Protein AF-A0A504H954-F1 (afdb_monomer_lite)

Structure (mmCIF, N/CA/C/O backbone):
data_AF-A0A504H954-F1
#
_entry.id   AF-A0A504H954-F1
#
loop_
_atom_site.group_PDB
_atom_site.id
_atom_site.type_symbol
_atom_site.label_atom_id
_atom_site.label_alt_id
_atom_site.label_comp_id
_atom_site.label_asym_id
_atom_site.label_entity_id
_atom_site.label_seq_id
_atom_site.pdbx_PDB_ins_code
_atom_site.Cartn_x
_atom_site.Cartn_y
_atom_site.Cartn_z
_atom_site.occupancy
_atom_site.B_iso_or_equiv
_atom_site.auth_seq_id
_atom_site.auth_comp_id
_atom_site.auth_asym_id
_atom_site.auth_atom_id
_atom_site.pdbx_PDB_model_num
ATOM 1 N N . MET A 1 1 ? 12.505 -4.088 -33.543 1.00 64.12 1 MET A N 1
ATOM 2 C CA . MET A 1 1 ? 12.486 -4.568 -32.140 1.00 64.12 1 MET A CA 1
ATOM 3 C C . MET A 1 1 ? 11.293 -3.923 -31.448 1.00 64.12 1 MET A C 1
ATOM 5 O O . MET A 1 1 ? 11.075 -2.738 -31.664 1.00 64.12 1 MET A O 1
ATOM 9 N N . LYS A 1 2 ? 10.472 -4.676 -30.710 1.00 80.25 2 LYS A N 1
ATOM 10 C CA . LYS A 1 2 ? 9.288 -4.121 -30.029 1.00 80.25 2 LYS A CA 1
ATOM 11 C C . LYS A 1 2 ? 9.746 -3.257 -28.847 1.00 80.25 2 LYS A C 1
ATOM 13 O O . LYS A 1 2 ? 10.622 -3.686 -28.103 1.00 80.25 2 LYS A O 1
ATOM 18 N N . SER A 1 3 ? 9.197 -2.051 -28.705 1.00 89.19 3 SER A N 1
ATOM 19 C CA . SER A 1 3 ? 9.562 -1.142 -27.611 1.00 89.19 3 SER A CA 1
ATOM 20 C C . SER A 1 3 ? 8.966 -1.609 -26.281 1.00 89.19 3 SER A C 1
ATOM 22 O O . SER A 1 3 ? 7.802 -2.006 -26.222 1.00 89.19 3 SER A O 1
ATOM 24 N N . TRP A 1 4 ? 9.769 -1.535 -25.219 1.00 95.44 4 TRP A N 1
ATOM 25 C CA . TRP A 1 4 ? 9.375 -1.881 -23.850 1.00 95.44 4 TRP A CA 1
ATOM 26 C C . TRP A 1 4 ? 8.826 -0.674 -23.072 1.00 95.44 4 TRP A C 1
ATOM 28 O O . TRP A 1 4 ? 8.242 -0.840 -22.004 1.00 95.44 4 TRP A O 1
ATOM 38 N N . SER A 1 5 ? 8.957 0.537 -23.623 1.00 95.75 5 SER A N 1
ATOM 39 C CA . SER A 1 5 ? 8.525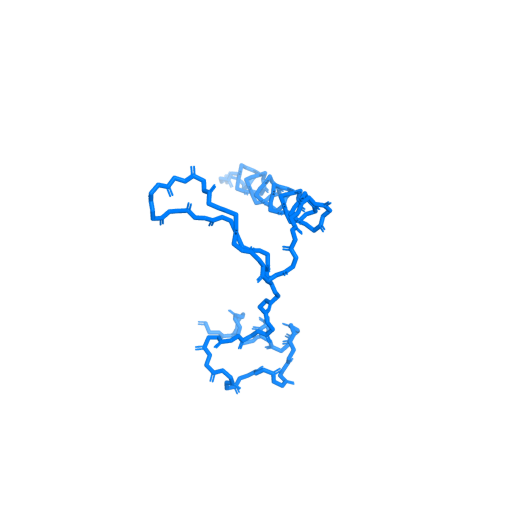 1.793 -23.001 1.00 95.75 5 SER A CA 1
ATOM 40 C C . SER A 1 5 ? 7.090 1.798 -22.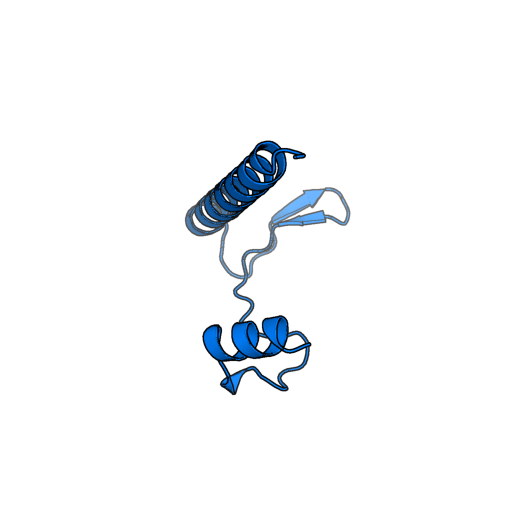453 1.00 95.75 5 SER A C 1
ATOM 42 O O . SER A 1 5 ? 6.925 2.260 -21.326 1.00 95.75 5 SER A O 1
ATOM 44 N N . PRO A 1 6 ? 6.049 1.289 -23.152 1.00 96.25 6 PRO A N 1
ATOM 45 C CA . PRO A 1 6 ? 4.694 1.305 -22.592 1.00 96.25 6 PRO A CA 1
ATOM 46 C C . PRO A 1 6 ? 4.564 0.444 -21.328 1.00 96.25 6 PRO A C 1
ATOM 48 O O . PRO A 1 6 ? 3.842 0.815 -20.408 1.00 96.25 6 PRO A O 1
ATOM 51 N N . TYR A 1 7 ? 5.298 -0.668 -21.247 1.00 96.38 7 TYR A N 1
ATOM 52 C CA . TYR A 1 7 ? 5.305 -1.524 -20.060 1.00 96.38 7 TYR A CA 1
ATOM 53 C C . TYR A 1 7 ? 6.032 -0.848 -18.896 1.00 96.38 7 TYR A C 1
ATOM 55 O O . TYR A 1 7 ? 5.534 -0.857 -17.775 1.00 96.38 7 TYR A O 1
ATOM 63 N N . ALA A 1 8 ? 7.169 -0.201 -19.165 1.00 96.38 8 ALA A N 1
ATOM 64 C CA . ALA A 1 8 ? 7.898 0.556 -18.150 1.00 96.38 8 ALA A CA 1
ATOM 65 C C . ALA A 1 8 ? 7.056 1.715 -17.586 1.00 96.38 8 ALA A C 1
ATOM 67 O O . ALA A 1 8 ? 6.991 1.895 -16.373 1.00 96.38 8 ALA A O 1
ATOM 68 N N . LEU A 1 9 ? 6.358 2.458 -18.452 1.00 97.94 9 LEU A N 1
ATOM 69 C CA . LEU A 1 9 ? 5.452 3.531 -18.032 1.00 97.94 9 LEU A CA 1
ATOM 70 C C . LEU A 1 9 ? 4.309 3.008 -17.160 1.00 97.94 9 LEU A C 1
ATOM 72 O O . LEU A 1 9 ? 3.996 3.621 -16.142 1.00 97.94 9 LEU A O 1
ATOM 76 N N . LEU A 1 10 ? 3.720 1.865 -17.524 1.00 97.94 10 LEU A N 1
ATOM 77 C CA . LEU A 1 10 ? 2.676 1.231 -16.723 1.00 97.94 10 LEU A CA 1
ATOM 78 C C . LEU A 1 10 ? 3.183 0.862 -15.322 1.00 97.94 10 LEU A C 1
ATOM 80 O O . LEU A 1 10 ? 2.505 1.147 -14.338 1.00 97.94 10 LEU A O 1
ATOM 84 N N . VAL A 1 11 ? 4.379 0.273 -15.223 1.00 97.75 11 VAL A N 1
ATOM 85 C CA . VAL A 1 11 ? 4.990 -0.095 -13.934 1.00 97.75 11 VAL A CA 1
ATOM 86 C C . VAL A 1 11 ? 5.228 1.140 -13.068 1.00 97.75 11 VAL A C 1
ATOM 88 O O . VAL A 1 11 ? 4.842 1.151 -11.902 1.00 97.75 11 VAL A O 1
ATOM 91 N N . VAL A 1 12 ? 5.807 2.202 -13.634 1.00 98.19 12 VAL A N 1
ATOM 92 C CA . VAL A 1 12 ? 6.052 3.453 -12.899 1.00 98.19 12 VAL A CA 1
ATOM 93 C C . VAL A 1 12 ? 4.742 4.068 -12.407 1.00 98.19 12 VAL A C 1
ATOM 95 O O . VAL A 1 12 ? 4.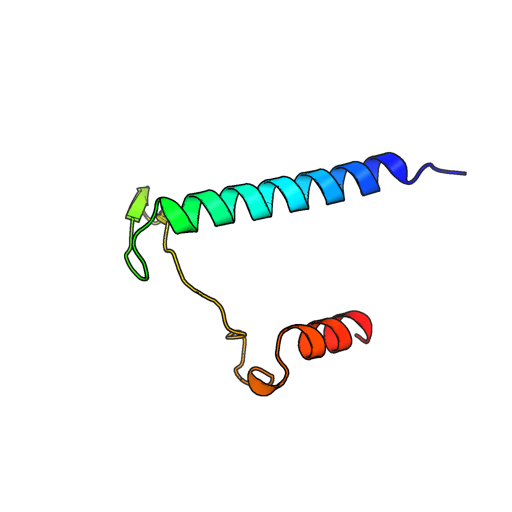654 4.463 -11.246 1.00 98.19 12 VAL A O 1
ATOM 98 N N . ALA A 1 13 ? 3.710 4.107 -13.253 1.00 98.38 13 ALA A N 1
ATOM 99 C CA . ALA A 1 13 ? 2.401 4.630 -12.874 1.00 98.38 13 ALA A CA 1
ATOM 100 C C . ALA A 1 13 ? 1.753 3.805 -11.749 1.00 98.38 13 ALA A C 1
ATOM 102 O O . ALA A 1 13 ? 1.216 4.379 -10.803 1.00 98.38 13 ALA A O 1
ATOM 103 N N . ALA A 1 14 ? 1.844 2.475 -11.818 1.00 98.50 14 ALA A N 1
ATOM 104 C CA . ALA A 1 14 ? 1.318 1.587 -10.787 1.00 98.50 14 ALA A CA 1
ATOM 105 C C . ALA A 1 14 ? 2.031 1.783 -9.438 1.00 98.50 14 ALA A C 1
ATOM 107 O O . ALA A 1 14 ? 1.364 1.899 -8.413 1.00 98.50 14 ALA A O 1
ATOM 108 N N . ILE A 1 15 ? 3.366 1.887 -9.438 1.00 98.31 15 ILE A N 1
ATOM 109 C CA . ILE A 1 15 ? 4.154 2.151 -8.224 1.00 98.31 15 ILE A CA 1
ATOM 110 C C . ILE A 1 15 ? 3.780 3.511 -7.628 1.00 98.31 15 ILE A C 1
ATOM 112 O O . ILE A 1 15 ? 3.535 3.610 -6.428 1.00 98.31 15 ILE A O 1
ATOM 116 N N . ALA A 1 16 ? 3.704 4.557 -8.455 1.00 98.56 16 ALA A N 1
ATOM 117 C CA . ALA A 1 16 ? 3.356 5.896 -7.990 1.00 98.56 16 ALA A CA 1
ATOM 118 C C . ALA A 1 16 ? 1.959 5.928 -7.350 1.00 98.56 16 ALA A C 1
ATOM 120 O O . ALA A 1 16 ? 1.789 6.502 -6.275 1.00 98.56 16 ALA A O 1
ATOM 121 N N . LEU A 1 17 ? 0.977 5.273 -7.978 1.00 98.69 17 LEU A N 1
ATOM 122 C CA . LEU A 1 17 ? -0.385 5.191 -7.460 1.00 98.69 17 LEU A CA 1
ATOM 123 C C . LEU A 1 17 ? -0.457 4.405 -6.141 1.00 98.69 17 LEU A C 1
ATOM 125 O O . LEU A 1 17 ? -1.106 4.861 -5.202 1.00 98.69 17 LEU A O 1
ATOM 129 N N . ASP A 1 18 ? 0.227 3.263 -6.047 1.00 98.56 18 ASP A N 1
ATOM 130 C CA . ASP A 1 18 ? 0.297 2.455 -4.822 1.00 98.56 18 ASP A CA 1
ATOM 131 C C . ASP A 1 18 ? 0.874 3.256 -3.647 1.00 98.56 18 ASP A C 1
ATOM 133 O O . ASP A 1 18 ? 0.265 3.330 -2.577 1.00 98.56 18 ASP A O 1
ATOM 137 N N . GLN A 1 19 ? 2.019 3.910 -3.856 1.00 98.50 19 GLN A N 1
ATOM 138 C CA . GLN A 1 19 ? 2.680 4.693 -2.812 1.00 98.50 19 GLN A CA 1
ATOM 139 C C . GLN A 1 19 ? 1.852 5.917 -2.405 1.00 98.50 19 GLN A C 1
ATOM 141 O O . GLN A 1 19 ? 1.747 6.223 -1.217 1.00 98.50 19 GLN A O 1
ATOM 146 N N . TRP A 1 20 ? 1.207 6.581 -3.368 1.00 98.69 20 TRP A N 1
ATOM 147 C CA . TRP A 1 20 ? 0.301 7.696 -3.096 1.00 98.69 20 TRP A CA 1
ATOM 148 C C . TRP A 1 20 ? -0.886 7.266 -2.226 1.00 98.69 20 TRP A C 1
ATOM 150 O O . TRP A 1 20 ? -1.181 7.907 -1.219 1.00 98.69 20 TRP A O 1
ATOM 160 N N . ILE A 1 21 ? -1.551 6.159 -2.570 1.00 98.62 21 ILE A N 1
ATOM 161 C CA . ILE A 1 21 ? -2.688 5.643 -1.796 1.00 98.62 21 ILE A CA 1
ATOM 162 C C . ILE A 1 21 ? -2.246 5.232 -0.388 1.00 98.62 21 ILE A C 1
ATOM 164 O O . ILE A 1 21 ? -2.925 5.577 0.577 1.00 98.62 21 ILE A O 1
ATOM 168 N N . LYS A 1 22 ? -1.100 4.553 -0.243 1.00 98.19 22 LYS A N 1
ATOM 169 C CA . LYS A 1 22 ? -0.549 4.196 1.076 1.00 98.19 22 LYS A CA 1
ATOM 170 C C . LYS A 1 22 ? -0.292 5.428 1.935 1.00 98.19 22 LYS A C 1
ATOM 172 O O . LYS A 1 22 ? -0.673 5.435 3.100 1.00 98.19 22 LYS A O 1
ATOM 177 N N . HIS A 1 23 ? 0.267 6.489 1.356 1.00 98.44 23 HIS A N 1
ATOM 178 C CA . HIS A 1 23 ? 0.463 7.746 2.071 1.00 98.44 23 HIS A CA 1
ATOM 179 C C . HIS A 1 23 ? -0.863 8.344 2.564 1.00 98.44 23 HIS A C 1
ATOM 181 O O . HIS A 1 23 ? -0.965 8.710 3.733 1.00 98.44 23 HIS A O 1
ATOM 187 N N . LEU A 1 24 ? -1.895 8.383 1.711 1.00 98.44 24 LEU A N 1
ATOM 188 C CA . LEU A 1 24 ? -3.226 8.857 2.105 1.00 98.44 24 LEU A CA 1
ATOM 189 C C . LEU A 1 24 ? -3.850 7.996 3.213 1.00 98.44 24 LEU A C 1
ATOM 191 O O . LEU A 1 24 ? -4.464 8.534 4.131 1.00 98.44 24 LEU A O 1
ATOM 195 N N . VAL A 1 25 ? -3.682 6.673 3.147 1.00 98.19 25 VAL A N 1
ATOM 196 C CA . VAL A 1 25 ? -4.148 5.743 4.185 1.00 98.19 25 VAL A CA 1
ATOM 197 C C . VAL A 1 25 ? -3.448 6.011 5.517 1.00 98.19 25 VAL A C 1
ATOM 199 O O . VAL A 1 25 ? -4.120 6.053 6.544 1.00 98.19 25 VAL A O 1
ATOM 202 N N . GLU A 1 26 ? -2.132 6.237 5.515 1.00 98.06 26 GLU A N 1
ATOM 203 C CA . GLU A 1 26 ? -1.364 6.493 6.739 1.00 98.06 26 GLU A CA 1
ATOM 204 C C . GLU A 1 26 ? -1.800 7.755 7.478 1.00 98.06 26 GLU A C 1
ATOM 206 O O . GLU A 1 26 ? -1.913 7.755 8.707 1.00 98.06 26 GLU A O 1
ATOM 211 N N . ILE A 1 27 ? -2.041 8.833 6.730 1.00 97.81 27 ILE A N 1
ATOM 212 C CA . ILE A 1 27 ? -2.401 10.129 7.314 1.00 97.81 27 ILE A CA 1
ATOM 213 C C . ILE A 1 27 ? -3.909 10.283 7.534 1.00 97.81 27 ILE A C 1
ATOM 215 O O . ILE A 1 27 ? -4.321 11.156 8.293 1.00 97.81 27 ILE A O 1
ATOM 219 N N . GLY A 1 28 ? -4.731 9.484 6.846 1.00 97.56 28 GLY A N 1
ATOM 220 C CA . GLY A 1 28 ? -6.178 9.678 6.772 1.00 97.56 28 GLY A CA 1
ATOM 221 C C . GLY A 1 28 ? -7.023 8.630 7.493 1.00 97.56 28 GLY A C 1
ATOM 222 O O . GLY A 1 28 ? -8.164 8.933 7.835 1.00 97.56 28 GLY A O 1
ATOM 223 N N . LEU A 1 29 ? -6.510 7.415 7.728 1.00 98.06 29 LEU A N 1
ATOM 224 C CA . LEU A 1 29 ? -7.274 6.341 8.372 1.00 98.06 29 LEU A CA 1
ATOM 225 C C . LEU A 1 29 ? -6.769 6.020 9.787 1.00 98.06 29 LEU A C 1
ATOM 227 O O . LEU A 1 29 ? -5.558 5.967 10.017 1.00 98.06 29 LEU A O 1
ATOM 231 N N . PRO A 1 30 ? -7.670 5.726 10.742 1.00 96.88 30 PRO A N 1
ATOM 232 C CA . PRO A 1 30 ? -7.279 5.219 12.054 1.00 96.88 30 PRO A CA 1
ATOM 233 C C . PRO A 1 30 ? -6.598 3.842 11.942 1.00 96.88 30 PRO A C 1
ATOM 235 O O . PRO A 1 30 ? -6.806 3.094 10.987 1.00 96.88 30 PRO A O 1
ATOM 238 N N . PHE A 1 31 ? -5.692 3.529 12.875 1.00 97.50 31 PHE A N 1
ATOM 239 C CA . PHE A 1 31 ? -4.936 2.268 12.844 1.00 97.50 31 PHE A CA 1
ATOM 240 C C . PHE A 1 31 ? -5.778 1.137 13.423 1.00 97.50 31 PHE A C 1
ATOM 242 O O . PHE A 1 31 ? -6.331 1.294 14.503 1.00 97.50 31 PHE A O 1
ATOM 249 N N . GLN A 1 32 ? -5.836 -0.004 12.731 1.00 96.38 32 GLN A N 1
ATOM 250 C CA . GLN A 1 32 ? -6.597 -1.186 13.157 1.00 96.38 32 GLN A CA 1
ATOM 251 C C . GLN A 1 32 ? -8.084 -0.930 13.440 1.00 96.38 32 GLN A C 1
ATOM 253 O O . GLN A 1 32 ? -8.729 -1.649 14.203 1.00 96.38 32 GLN A O 1
ATOM 258 N N . GLU A 1 33 ? -8.646 0.060 12.763 1.00 97.50 33 GLU A N 1
ATOM 259 C CA . GLU A 1 33 ? -10.051 0.413 12.863 1.00 97.50 33 GLU A CA 1
ATOM 260 C C . GLU A 1 33 ? -10.718 0.283 11.497 1.00 97.50 33 GLU A C 1
ATOM 262 O O . GLU A 1 33 ? -10.138 0.574 10.447 1.00 97.50 33 GLU A O 1
ATOM 267 N N . LYS A 1 34 ? -11.958 -0.204 11.525 1.00 95.94 34 LYS A N 1
ATOM 268 C CA . LYS A 1 34 ? -12.761 -0.456 10.334 1.00 95.94 34 LYS A CA 1
ATOM 269 C C . LYS A 1 34 ? -13.511 0.811 9.939 1.00 95.94 34 LYS A C 1
ATOM 271 O O . LYS A 1 34 ? -14.318 1.312 10.715 1.00 95.94 34 LYS A O 1
ATOM 276 N N . LEU A 1 35 ? -13.300 1.265 8.706 1.00 97.25 35 LEU A N 1
ATOM 277 C CA . LEU A 1 35 ? -14.099 2.308 8.070 1.00 97.25 35 LEU A CA 1
ATOM 278 C C . LEU A 1 35 ? -14.996 1.676 7.002 1.00 97.25 35 LEU A C 1
ATOM 280 O O . LEU A 1 35 ? -14.532 1.325 5.917 1.00 97.25 35 LEU A O 1
ATOM 284 N N . ASP A 1 36 ? -16.278 1.514 7.317 1.00 97.50 36 ASP A N 1
ATOM 285 C CA . ASP A 1 36 ? -17.263 0.963 6.387 1.00 97.50 36 ASP A CA 1
ATOM 286 C C . ASP A 1 36 ? -17.501 1.904 5.193 1.00 97.50 36 ASP A C 1
ATOM 288 O O . ASP A 1 36 ? -17.787 3.086 5.374 1.00 97.50 36 ASP A O 1
ATOM 292 N N . LEU A 1 37 ? -17.385 1.375 3.969 1.00 96.00 37 LEU A N 1
ATOM 293 C CA . LEU A 1 37 ? -17.641 2.114 2.725 1.00 96.00 37 LEU A CA 1
ATOM 294 C C . LEU A 1 37 ? -18.965 1.699 2.080 1.00 96.00 37 LEU A C 1
ATOM 296 O O . LEU A 1 37 ? -19.787 2.539 1.729 1.00 96.00 37 LEU A O 1
ATOM 300 N N . LEU A 1 38 ? -19.153 0.393 1.895 1.00 97.81 38 LEU A N 1
ATOM 301 C CA . LEU A 1 38 ? -20.335 -0.222 1.294 1.00 97.81 38 LEU A CA 1
ATOM 302 C C . LEU A 1 38 ? -20.665 -1.509 2.061 1.00 97.81 38 LEU A C 1
ATOM 304 O O . LEU A 1 38 ? -19.816 -2.019 2.798 1.00 97.81 38 LEU A O 1
ATOM 308 N N . PRO A 1 39 ? -21.862 -2.094 1.879 1.00 97.31 39 PRO A N 1
ATOM 309 C CA . PRO A 1 39 ? -22.130 -3.430 2.390 1.00 97.31 39 PRO A CA 1
ATOM 310 C C . PRO A 1 39 ? -21.024 -4.402 1.959 1.00 97.31 39 PRO A C 1
ATOM 312 O O . PRO A 1 39 ? -20.713 -4.506 0.773 1.00 97.31 39 PRO A O 1
ATOM 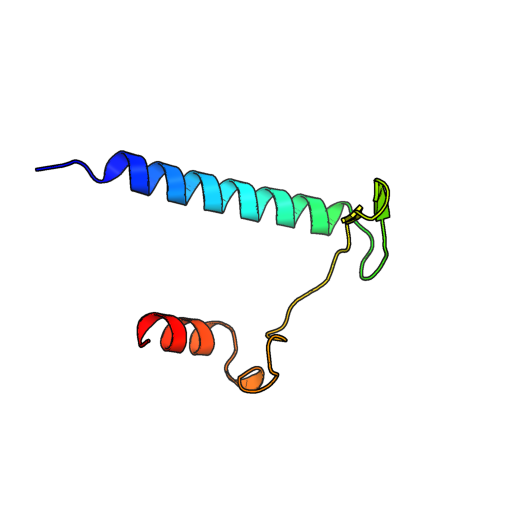315 N N . PHE A 1 40 ? -20.430 -5.096 2.934 1.00 94.44 40 PHE A N 1
ATOM 316 C CA . PHE A 1 40 ? -19.329 -6.051 2.745 1.00 94.44 40 PHE A CA 1
ATOM 317 C C . PHE A 1 40 ? -17.985 -5.460 2.266 1.00 94.44 40 PHE A C 1
ATOM 319 O O . PHE A 1 40 ? -17.073 -6.229 1.967 1.00 94.44 40 PHE A O 1
ATOM 326 N N . LEU A 1 41 ? -17.815 -4.131 2.239 1.00 96.94 41 LEU A N 1
ATOM 327 C CA . LEU A 1 41 ? -16.554 -3.470 1.881 1.00 96.94 41 LEU A CA 1
ATOM 328 C C . LEU A 1 41 ? -16.193 -2.373 2.887 1.00 96.94 41 LEU A C 1
ATOM 330 O O . LEU A 1 41 ? -16.936 -1.411 3.081 1.00 96.94 41 LEU A O 1
ATOM 334 N N . ALA A 1 42 ? -14.997 -2.478 3.459 1.00 97.38 42 ALA A N 1
ATOM 335 C CA . ALA A 1 42 ? -14.445 -1.494 4.377 1.00 97.38 42 ALA A CA 1
ATOM 336 C C . ALA A 1 42 ? -12.974 -1.222 4.065 1.00 97.38 42 ALA A C 1
ATOM 338 O O . ALA A 1 42 ? -12.265 -2.093 3.556 1.00 97.38 42 ALA A O 1
ATOM 339 N N . LEU A 1 43 ? -12.517 -0.023 4.413 1.00 97.75 43 LEU A N 1
ATOM 340 C CA . LEU A 1 43 ? -11.096 0.284 4.497 1.00 97.75 43 LEU A CA 1
ATOM 341 C C . LEU A 1 43 ? -10.597 -0.063 5.898 1.00 97.75 43 LEU A C 1
ATOM 343 O O . LEU A 1 43 ? -11.282 0.177 6.893 1.00 97.75 43 LEU A O 1
ATOM 347 N N . PHE A 1 44 ? -9.398 -0.632 5.965 1.00 96.69 44 PHE A N 1
ATOM 348 C CA . PHE A 1 44 ? -8.765 -1.022 7.218 1.00 96.69 44 PHE A CA 1
ATOM 349 C C . PHE A 1 44 ? -7.256 -0.823 7.102 1.00 96.69 44 PHE A C 1
ATOM 351 O O . PHE A 1 44 ? -6.596 -1.499 6.309 1.00 96.69 44 PHE A O 1
ATOM 358 N N . ARG A 1 45 ? -6.702 0.113 7.877 1.00 97.25 45 ARG A N 1
ATOM 359 C CA . ARG A 1 45 ? -5.253 0.332 7.911 1.00 97.25 45 ARG A CA 1
ATOM 360 C C . ARG A 1 45 ? -4.600 -0.704 8.818 1.00 97.25 45 ARG A C 1
ATOM 362 O O . ARG A 1 45 ? -4.881 -0.756 10.014 1.00 97.25 45 ARG A O 1
ATOM 369 N N . THR A 1 46 ? -3.687 -1.485 8.253 1.00 94.88 46 THR A N 1
ATOM 370 C CA . THR A 1 46 ? -2.879 -2.464 8.983 1.00 94.88 46 THR A CA 1
ATOM 371 C C . THR A 1 46 ? -1.499 -2.607 8.353 1.00 94.88 46 THR A C 1
ATOM 373 O O . THR A 1 46 ? -1.316 -2.304 7.173 1.00 94.88 46 THR A O 1
ATOM 376 N N . TYR A 1 47 ? -0.540 -3.106 9.130 1.00 91.44 47 TYR A N 1
ATOM 377 C CA . TYR A 1 47 ? 0.793 -3.447 8.647 1.00 91.44 47 TYR A CA 1
ATOM 378 C C . TYR A 1 47 ? 0.889 -4.954 8.471 1.00 91.44 47 TYR A C 1
ATOM 380 O O . TYR A 1 47 ? 0.759 -5.716 9.428 1.00 91.44 47 TYR A O 1
ATOM 388 N N . ASN A 1 48 ? 1.120 -5.386 7.235 1.00 85.19 48 ASN A N 1
ATOM 389 C CA . ASN A 1 48 ? 1.402 -6.782 6.950 1.00 85.19 48 ASN A CA 1
ATOM 390 C C . ASN A 1 48 ? 2.909 -7.025 7.067 1.00 85.19 48 ASN A C 1
ATOM 392 O O . ASN A 1 48 ? 3.666 -6.671 6.171 1.00 85.19 48 ASN A O 1
ATOM 396 N N . THR A 1 49 ? 3.331 -7.650 8.161 1.00 76.31 49 THR A N 1
ATOM 397 C CA . THR A 1 49 ? 4.738 -7.972 8.448 1.00 76.31 49 THR A CA 1
ATOM 398 C C . THR A 1 49 ? 5.188 -9.327 7.878 1.00 76.31 49 THR A C 1
ATOM 400 O O . THR A 1 49 ? 6.226 -9.846 8.280 1.00 76.31 49 THR A O 1
ATOM 403 N N . GLY A 1 50 ? 4.421 -9.925 6.955 1.00 68.38 50 GLY A N 1
ATOM 404 C CA . GLY A 1 50 ? 4.760 -11.208 6.315 1.00 68.38 50 GLY A CA 1
ATOM 405 C C . GLY A 1 50 ? 3.846 -12.374 6.711 1.00 68.38 50 GLY A C 1
ATOM 406 O O . GLY A 1 50 ? 4.307 -13.494 6.932 1.00 68.38 50 GLY A O 1
ATOM 407 N N . ILE A 1 51 ? 2.538 -12.120 6.810 1.00 56.59 51 ILE A N 1
ATOM 408 C CA . ILE A 1 51 ? 1.568 -12.994 7.494 1.00 56.59 51 ILE A CA 1
ATOM 409 C C . ILE A 1 51 ? 1.137 -14.231 6.698 1.00 56.59 51 ILE A C 1
ATOM 411 O O . ILE A 1 51 ? 0.575 -15.137 7.302 1.00 56.59 51 ILE A O 1
ATOM 415 N N . ALA A 1 52 ? 1.410 -14.343 5.392 1.00 61.84 52 ALA A N 1
ATOM 416 C CA . ALA A 1 52 ? 0.791 -15.418 4.609 1.00 61.84 52 ALA A CA 1
ATOM 417 C C . ALA A 1 52 ? 1.035 -16.832 5.185 1.00 61.84 52 ALA A C 1
ATOM 419 O O . ALA A 1 52 ? 0.135 -17.646 5.044 1.00 61.84 52 ALA A O 1
ATOM 420 N N . PHE A 1 53 ? 2.142 -17.098 5.911 1.00 53.59 53 PHE A N 1
ATOM 421 C CA . PHE A 1 53 ? 2.325 -18.360 6.662 1.00 53.59 53 PHE A CA 1
ATOM 422 C C . PHE A 1 53 ? 3.214 -18.299 7.921 1.00 53.59 53 PHE A C 1
ATOM 424 O O . PHE A 1 53 ? 3.579 -19.353 8.437 1.00 53.59 53 PHE A O 1
ATOM 431 N N . SER A 1 54 ? 3.663 -17.129 8.392 1.00 60.19 54 SER A N 1
ATOM 432 C CA . SER A 1 54 ? 4.699 -16.993 9.452 1.00 60.19 54 SER A CA 1
ATOM 433 C C . SER A 1 54 ? 6.041 -17.708 9.176 1.00 60.19 54 SER A C 1
ATOM 435 O O . SER A 1 54 ? 7.003 -17.524 9.912 1.00 60.19 54 SER A O 1
ATOM 437 N N . MET A 1 55 ? 6.140 -18.497 8.102 1.00 66.50 55 MET A N 1
ATOM 438 C CA . MET A 1 55 ? 7.262 -19.379 7.780 1.00 66.50 55 MET A CA 1
ATOM 439 C C . MET A 1 55 ? 8.545 -18.609 7.440 1.00 66.50 55 MET A C 1
ATOM 441 O O . MET A 1 55 ? 9.639 -19.134 7.614 1.00 66.50 55 MET A O 1
ATOM 445 N N . PHE A 1 56 ? 8.411 -17.350 7.011 1.00 66.62 56 PHE A N 1
ATOM 446 C CA . PHE A 1 56 ? 9.523 -16.478 6.625 1.00 66.62 56 PHE A CA 1
ATOM 447 C C . PHE A 1 56 ? 9.443 -15.083 7.258 1.00 66.62 56 PHE A C 1
ATOM 449 O O . PHE A 1 56 ? 10.094 -14.155 6.785 1.00 66.62 56 PHE A O 1
ATOM 456 N N . SER A 1 57 ? 8.679 -14.903 8.341 1.00 68.19 57 SER A N 1
ATOM 457 C CA . SER A 1 57 ? 8.578 -13.594 9.007 1.00 68.19 57 SER A CA 1
ATOM 458 C C . SER A 1 57 ? 9.917 -13.109 9.585 1.00 68.19 57 SER A C 1
ATOM 460 O O . SER A 1 57 ? 10.101 -11.917 9.799 1.00 68.19 57 SER A O 1
ATOM 462 N N . SER A 1 58 ? 10.876 -14.014 9.807 1.00 73.88 58 SER A N 1
ATOM 463 C CA . SER A 1 58 ? 12.242 -13.698 10.246 1.00 73.88 58 SER A CA 1
ATOM 464 C C . SER A 1 58 ? 13.191 -13.266 9.120 1.00 73.88 58 SER A C 1
ATOM 466 O O . SER A 1 58 ? 14.279 -12.779 9.412 1.00 73.88 58 SER A O 1
ATOM 468 N N . PHE A 1 59 ? 12.813 -13.436 7.849 1.00 73.88 59 PHE A N 1
ATOM 469 C CA . PHE A 1 59 ? 13.683 -13.150 6.699 1.00 73.88 59 PHE A CA 1
ATOM 470 C C . PHE A 1 59 ? 13.657 -11.669 6.289 1.00 73.88 59 PHE A C 1
ATOM 472 O O . PHE A 1 59 ? 14.535 -11.222 5.547 1.00 73.88 59 PHE A O 1
ATOM 479 N N . GLY A 1 60 ? 12.674 -10.908 6.788 1.00 72.25 60 GLY A N 1
ATOM 480 C CA . GLY A 1 60 ? 12.460 -9.506 6.432 1.00 72.25 60 GLY A CA 1
ATOM 481 C C . GLY A 1 60 ? 12.210 -9.295 4.935 1.00 72.25 60 GLY A C 1
ATOM 482 O O . GLY A 1 60 ? 12.170 -10.237 4.140 1.00 72.25 60 GLY A O 1
ATOM 483 N N . ASP A 1 61 ? 12.062 -8.036 4.535 1.00 73.81 61 ASP A N 1
ATOM 484 C CA . ASP A 1 61 ? 11.703 -7.676 3.158 1.00 73.81 61 ASP A CA 1
ATOM 485 C C . ASP A 1 61 ? 12.736 -8.180 2.139 1.00 73.81 61 ASP A C 1
ATOM 487 O O . ASP A 1 61 ? 12.390 -8.801 1.135 1.00 73.81 61 ASP A O 1
ATOM 491 N N . THR A 1 62 ? 14.026 -7.981 2.424 1.00 79.31 62 THR A N 1
ATOM 492 C CA . THR A 1 62 ? 15.124 -8.377 1.531 1.00 79.31 62 THR A CA 1
ATOM 493 C C . THR A 1 62 ? 15.169 -9.886 1.298 1.00 79.31 62 THR A C 1
ATOM 495 O O . THR A 1 62 ? 15.371 -10.328 0.167 1.00 79.31 62 THR A O 1
ATOM 498 N N . GLY A 1 63 ? 14.965 -10.694 2.344 1.00 80.00 63 GLY A N 1
ATOM 499 C CA . GLY A 1 63 ? 14.976 -12.150 2.216 1.00 80.00 63 GLY A CA 1
ATOM 500 C C . GLY A 1 63 ? 13.803 -12.666 1.382 1.00 80.00 63 GLY A C 1
ATOM 501 O O . GLY A 1 63 ? 13.981 -13.564 0.561 1.00 80.00 63 GLY A O 1
ATOM 502 N N . LEU A 1 64 ? 12.627 -12.048 1.519 1.00 77.38 64 LEU A N 1
ATOM 503 C CA . LEU A 1 64 ? 11.453 -12.384 0.712 1.00 77.38 64 LEU A CA 1
ATOM 504 C C . LEU A 1 64 ? 11.636 -12.015 -0.768 1.00 77.38 64 LEU A C 1
ATOM 506 O O . LEU A 1 64 ? 11.256 -12.800 -1.636 1.00 77.38 64 LEU A O 1
ATOM 510 N N . VAL A 1 65 ? 12.264 -10.872 -1.069 1.00 81.62 65 VAL A N 1
ATOM 511 C CA . VAL A 1 65 ? 12.584 -10.473 -2.453 1.00 81.62 65 VAL A CA 1
ATOM 512 C C . VAL A 1 65 ? 13.506 -11.491 -3.123 1.00 81.62 65 VAL A C 1
ATOM 514 O O . VAL A 1 65 ? 13.267 -11.872 -4.265 1.00 81.62 65 VAL A O 1
ATOM 517 N N . ILE A 1 66 ? 14.533 -11.971 -2.416 1.00 84.75 66 ILE A N 1
ATOM 518 C CA . ILE A 1 66 ? 15.452 -12.987 -2.946 1.00 84.75 66 ILE A CA 1
ATOM 519 C C . ILE A 1 66 ? 14.697 -14.279 -3.281 1.00 84.75 66 ILE A C 1
ATOM 521 O O . ILE A 1 66 ? 14.867 -14.810 -4.375 1.00 84.75 66 ILE A O 1
ATOM 525 N N . ILE A 1 67 ? 13.834 -14.762 -2.380 1.00 82.12 67 ILE A N 1
ATOM 526 C CA . ILE A 1 67 ? 13.019 -15.965 -2.620 1.00 82.12 6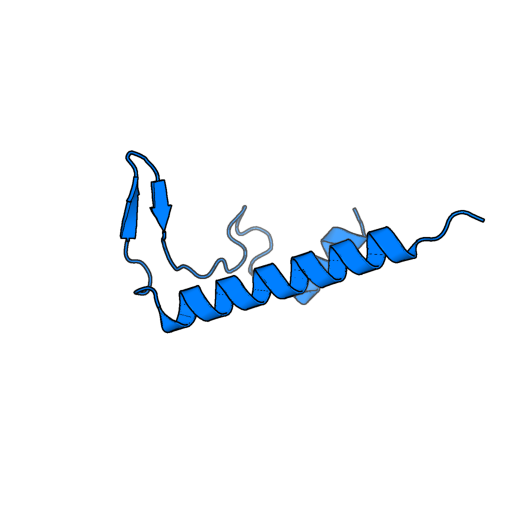7 ILE A CA 1
ATOM 527 C C . ILE A 1 67 ? 12.138 -15.786 -3.864 1.00 82.12 67 ILE A C 1
ATOM 529 O O . ILE A 1 67 ? 12.096 -16.677 -4.705 1.00 82.12 67 ILE A O 1
ATOM 533 N N . ALA A 1 68 ? 11.483 -14.631 -4.013 1.00 81.50 68 ALA A N 1
ATOM 534 C CA . ALA A 1 68 ? 10.605 -14.348 -5.148 1.00 81.50 68 ALA A CA 1
ATOM 535 C C . ALA A 1 68 ? 11.336 -14.264 -6.500 1.00 81.50 68 ALA A C 1
ATOM 537 O O . ALA A 1 68 ? 10.722 -14.494 -7.533 1.00 81.50 68 ALA A O 1
ATOM 538 N N . VAL A 1 69 ? 12.626 -13.915 -6.512 1.00 86.31 69 VAL A N 1
ATOM 539 C CA . VAL A 1 69 ? 13.446 -13.898 -7.738 1.00 86.31 69 VAL A CA 1
ATOM 540 C C . VAL A 1 69 ? 13.945 -15.299 -8.111 1.00 86.31 69 VAL A C 1
ATOM 542 O O . VAL A 1 69 ? 14.209 -15.560 -9.283 1.00 86.31 69 VAL A O 1
ATOM 545 N N . LEU A 1 70 ? 14.117 -16.188 -7.129 1.00 86.62 70 LEU A N 1
ATOM 546 C CA . LEU A 1 70 ? 14.698 -17.521 -7.321 1.00 86.62 70 LEU A CA 1
ATOM 547 C C . LEU A 1 70 ? 13.683 -18.611 -7.711 1.00 86.62 70 LEU A C 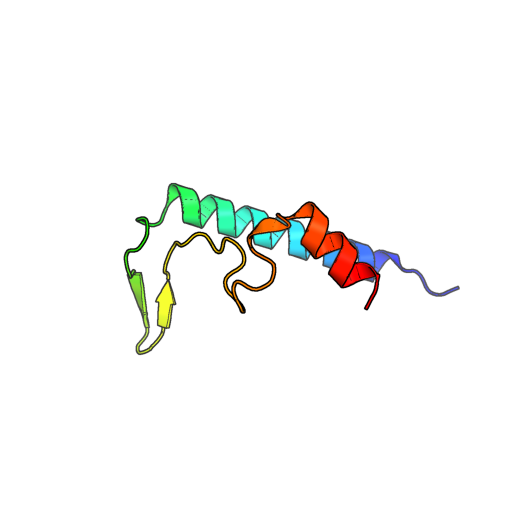1
ATOM 549 O O . LEU A 1 70 ? 14.114 -19.671 -8.167 1.00 86.62 70 LEU A O 1
ATOM 553 N N . VAL A 1 71 ? 12.382 -18.379 -7.514 1.00 76.00 71 VAL A N 1
ATOM 554 C CA . VAL A 1 71 ? 11.275 -19.311 -7.822 1.00 76.00 71 VAL A CA 1
ATOM 555 C C . VAL A 1 71 ? 10.512 -18.831 -9.049 1.00 76.00 71 VAL A C 1
ATOM 557 O O . VAL A 1 71 ? 10.208 -19.687 -9.909 1.00 76.00 71 VAL A O 1
#

Radius of gyration: 16.88 Å; chains: 1; bounding box: 38×30×45 Å

Sequence (71 aa):
MKSWSPYALLVVAAIALDQWIKHLVEIGLPFQEKLDLLPFLALFRTYNTGIAFSMFSSFGDTGLVIIAVLV

pLDDT: mean 88.55, std 12.63, range [53.59, 98.69]

Foldseek 3Di:
DDDCVVVVVVVVVVVVVVVVVLVCCVVPPDAQDWADDDVVDTDHDDDDQPVPPVPCSVCGPVNVVVVVVVD

Secondary structure (DSSP, 8-state):
----HHHHHHHHHHHHHHHHHHHHHHHHS-BT-EEEEETTEEEEB---SSTTTSTTTTSHHHHHHHHHHH-